Protein AF-A0A9D6BIK3-F1 (afdb_monomer)

Radius of gyration: 16.42 Å; Cα contacts (8 Å, |Δi|>4): 145; chains: 1; bounding box: 39×33×52 Å

pLDDT: mean 86.44, std 15.34, range [25.53, 98.38]

Sequence (141 aa):
MTQYMQSPLSDEDEFHNSFRYYLSSLEMLAASAEEQCDLMGNYNVAWELKDDASAGKYLVGRGYLTSEQEAWVQTLSEALNSVNAQILPAGPSKEANLAAMNHPNWEPLRYLAKEVIRQLAPFASINAKYLGAPSKDVGQP

Solvent-accessible surface area (backbone atoms only — not comparable to full-atom values): 7973 Å² total; per-residue (Å²): 132,88,78,82,75,76,73,77,70,50,73,65,54,48,47,50,50,50,51,52,52,30,52,52,34,29,55,45,52,40,46,54,41,65,57,30,32,66,76,54,70,26,52,54,37,57,60,54,51,42,52,48,37,34,51,39,50,77,61,49,91,70,78,84,65,53,75,68,46,36,50,43,38,43,52,49,21,51,55,49,70,65,56,68,66,88,78,46,58,77,48,85,39,58,67,31,25,38,54,25,40,63,38,73,82,43,55,67,50,21,52,49,28,48,52,40,50,63,63,40,44,72,56,48,51,54,43,17,63,73,70,73,44,80,67,77,78,90,77,79,136

Nearest PDB structures (foldseek):
  5tud-assembly1_A  TM=4.666E-01  e=7.995E+00  Homo sapiens
  1rke-assembly1_B  TM=2.545E-01  e=1.666E+00  Homo sapiens

Mean predicted aligned error: 6.54 Å

Structure (mmCIF, N/CA/C/O backbone):
data_AF-A0A9D6BIK3-F1
#
_entry.id   AF-A0A9D6BIK3-F1
#
loop_
_atom_site.group_PDB
_atom_site.id
_atom_site.type_symbol
_atom_site.label_atom_id
_atom_site.label_alt_id
_atom_site.label_comp_id
_atom_site.label_asym_id
_atom_site.label_entity_id
_atom_site.label_seq_id
_atom_site.pdbx_PDB_ins_code
_atom_site.Cartn_x
_atom_site.Cartn_y
_atom_site.Cartn_z
_atom_site.occupancy
_atom_site.B_iso_or_equiv
_atom_site.auth_seq_id
_atom_site.auth_comp_id
_atom_site.auth_asym_id
_atom_site.auth_atom_id
_atom_site.pdbx_PDB_model_num
ATOM 1 N N . MET A 1 1 ? 22.154 -7.179 34.767 1.00 44.84 1 MET A N 1
ATOM 2 C CA . MET A 1 1 ? 21.910 -7.133 33.311 1.00 44.84 1 MET A CA 1
ATOM 3 C C . MET A 1 1 ? 20.418 -6.958 33.125 1.00 44.84 1 MET A C 1
ATOM 5 O O . MET A 1 1 ? 19.673 -7.865 33.466 1.00 44.84 1 MET A O 1
ATOM 9 N N . THR A 1 2 ? 19.979 -5.767 32.728 1.00 43.88 2 THR A N 1
ATOM 10 C CA . THR A 1 2 ? 18.555 -5.458 32.558 1.00 43.88 2 THR A CA 1
ATOM 11 C C . THR A 1 2 ? 18.081 -6.096 31.260 1.00 43.88 2 THR A C 1
ATOM 13 O O . THR A 1 2 ? 18.483 -5.682 30.176 1.00 43.88 2 THR A O 1
ATOM 16 N N . GLN A 1 3 ? 17.283 -7.150 31.380 1.00 44.09 3 GLN A N 1
ATOM 17 C CA . GLN A 1 3 ? 16.613 -7.788 30.259 1.00 44.09 3 GLN A CA 1
ATOM 18 C C . GLN A 1 3 ? 15.462 -6.869 29.838 1.00 44.09 3 GLN A C 1
ATOM 20 O O . GLN A 1 3 ? 14.476 -6.739 30.559 1.00 44.09 3 GLN A O 1
ATOM 25 N N . TYR A 1 4 ? 15.608 -6.177 28.707 1.00 46.50 4 TYR A N 1
ATOM 26 C CA . TYR A 1 4 ? 14.495 -5.472 28.075 1.00 46.50 4 TYR A CA 1
ATOM 27 C C . TYR A 1 4 ? 13.501 -6.524 27.568 1.00 46.50 4 TYR A C 1
ATOM 29 O O . TYR A 1 4 ? 13.662 -7.067 26.478 1.00 46.50 4 TYR A O 1
ATOM 37 N N . MET A 1 5 ? 12.491 -6.854 28.377 1.00 48.69 5 MET A N 1
ATOM 38 C CA . MET A 1 5 ? 11.271 -7.485 27.875 1.00 48.69 5 MET A CA 1
ATOM 39 C C . MET A 1 5 ? 10.582 -6.447 26.991 1.00 48.69 5 MET A C 1
ATOM 41 O O . MET A 1 5 ? 9.958 -5.516 27.497 1.00 48.69 5 MET A O 1
ATOM 45 N N . GLN A 1 6 ? 10.720 -6.576 25.673 1.00 50.38 6 GLN A N 1
ATOM 46 C CA . GLN A 1 6 ? 9.731 -5.987 24.781 1.00 50.38 6 GLN A CA 1
ATOM 47 C C . GLN A 1 6 ? 8.409 -6.687 25.102 1.00 50.38 6 GLN A C 1
ATOM 49 O O . GLN A 1 6 ? 8.261 -7.878 24.829 1.00 50.38 6 GLN A O 1
ATOM 54 N N . SER A 1 7 ? 7.485 -5.986 25.765 1.00 55.72 7 SER A N 1
ATOM 55 C CA . SER A 1 7 ? 6.101 -6.454 25.820 1.00 55.72 7 SER A CA 1
ATOM 56 C C . SER A 1 7 ? 5.624 -6.646 24.382 1.00 55.72 7 SER A C 1
ATOM 58 O O . SER A 1 7 ? 5.904 -5.771 23.556 1.00 55.72 7 SER A O 1
ATOM 60 N N . PRO A 1 8 ? 4.929 -7.751 24.063 1.00 64.44 8 PRO A N 1
ATOM 61 C CA . PRO A 1 8 ? 4.256 -7.851 22.779 1.00 64.44 8 PRO A CA 1
ATOM 62 C C . PRO A 1 8 ? 3.347 -6.630 22.625 1.00 64.44 8 PRO A C 1
ATOM 64 O O . PRO A 1 8 ? 2.681 -6.226 23.584 1.00 64.44 8 PRO A O 1
ATOM 67 N N . LEU A 1 9 ? 3.389 -6.014 21.443 1.00 71.56 9 LEU A N 1
ATOM 68 C CA . LEU A 1 9 ? 2.460 -4.950 21.074 1.00 71.56 9 LEU A CA 1
ATOM 69 C C . LEU A 1 9 ? 1.035 -5.444 21.347 1.00 71.56 9 LEU A C 1
ATOM 71 O O . LEU A 1 9 ? 0.741 -6.626 21.145 1.00 71.56 9 LEU A O 1
ATOM 75 N N . SER A 1 10 ? 0.166 -4.566 21.847 1.00 88.12 10 SER A N 1
ATOM 76 C CA . SER A 1 10 ? -1.248 -4.925 21.946 1.00 88.12 10 SER A CA 1
ATOM 77 C C . SER A 1 10 ? -1.807 -5.210 20.545 1.00 88.12 10 SER A C 1
ATOM 79 O O . SER A 1 10 ? -1.260 -4.732 19.551 1.00 88.12 10 SER A O 1
ATOM 81 N N . ASP A 1 11 ? -2.899 -5.974 20.453 1.00 91.69 11 ASP A N 1
ATOM 82 C CA . ASP A 1 11 ? -3.574 -6.235 19.169 1.00 91.69 11 ASP A CA 1
ATOM 83 C C . ASP A 1 11 ? -3.914 -4.921 18.437 1.00 91.69 11 ASP A C 1
ATOM 85 O O . ASP A 1 11 ? -3.707 -4.797 17.228 1.00 91.69 11 ASP A O 1
ATOM 89 N N . GLU A 1 12 ? -4.321 -3.903 19.200 1.00 94.19 12 GLU A N 1
ATOM 90 C CA . GLU A 1 12 ? -4.581 -2.551 18.709 1.00 94.19 12 GLU A CA 1
ATOM 91 C C . GLU A 1 12 ? -3.308 -1.868 18.191 1.00 94.19 12 GLU A C 1
ATOM 93 O O . GLU A 1 12 ? -3.299 -1.358 17.069 1.00 94.19 12 GLU A O 1
ATOM 98 N N . ASP A 1 13 ? -2.199 -1.920 18.935 1.00 93.81 13 ASP A N 1
ATOM 99 C CA . ASP A 1 13 ? -0.922 -1.362 18.474 1.00 93.81 13 ASP A CA 1
ATOM 100 C C . ASP A 1 13 ? -0.434 -2.052 17.196 1.00 93.81 13 ASP A C 1
ATOM 102 O O . ASP A 1 13 ? 0.022 -1.387 16.262 1.00 93.81 13 ASP A O 1
ATOM 106 N N . GLU A 1 14 ? -0.538 -3.378 17.124 1.00 94.62 14 GLU A N 1
ATOM 107 C CA . GLU A 1 14 ? -0.187 -4.143 15.930 1.00 94.62 14 GLU A CA 1
ATOM 108 C C . GLU A 1 14 ? -1.059 -3.732 14.739 1.00 94.62 14 GLU A C 1
ATOM 110 O O . GLU A 1 14 ? -0.536 -3.517 13.641 1.00 94.62 14 GLU A O 1
ATOM 115 N N . PHE A 1 15 ? -2.371 -3.577 14.946 1.00 96.50 15 PHE A N 1
ATOM 116 C CA . PHE A 1 15 ? -3.286 -3.115 13.907 1.00 96.50 15 PHE A CA 1
ATOM 117 C C . PHE A 1 15 ? -2.896 -1.726 13.404 1.00 96.50 15 PHE A C 1
ATOM 119 O O . PHE A 1 15 ? -2.732 -1.522 12.201 1.00 96.50 15 PHE A O 1
ATOM 126 N N . HIS A 1 16 ? -2.705 -0.772 14.316 1.00 96.12 16 HIS A N 1
ATOM 127 C CA . HIS A 1 16 ? -2.402 0.607 13.959 1.00 96.12 16 HIS A CA 1
ATOM 128 C C . HIS A 1 16 ? -1.064 0.736 13.225 1.00 96.12 16 HIS A C 1
ATOM 130 O O . HIS A 1 16 ? -0.982 1.457 12.225 1.00 96.12 16 HIS A O 1
ATOM 136 N N . ASN A 1 17 ? -0.033 0.008 13.655 1.00 95.19 17 ASN A N 1
ATOM 137 C CA . ASN A 1 17 ? 1.244 -0.023 12.944 1.00 95.19 17 ASN A CA 1
ATOM 138 C C . ASN A 1 17 ? 1.097 -0.677 11.563 1.00 95.19 17 ASN A C 1
ATOM 140 O O . ASN A 1 17 ? 1.524 -0.098 10.565 1.00 95.19 17 ASN A O 1
ATOM 144 N N . SER A 1 18 ? 0.427 -1.830 11.477 1.00 96.12 18 SER A N 1
ATOM 145 C CA . SER A 1 18 ? 0.212 -2.541 10.207 1.00 96.12 18 SER A CA 1
ATOM 146 C C . SER A 1 18 ? -0.578 -1.699 9.206 1.00 96.12 18 SER A C 1
ATOM 148 O O . SER A 1 18 ? -0.202 -1.606 8.040 1.00 96.12 18 SER A O 1
ATOM 150 N N . PHE A 1 19 ? -1.630 -1.017 9.667 1.00 97.12 19 PHE A N 1
ATOM 151 C CA . PHE A 1 19 ? -2.399 -0.082 8.852 1.00 97.12 19 PHE A CA 1
ATOM 152 C C . PHE A 1 19 ? -1.515 1.055 8.329 1.00 97.12 19 PHE A C 1
ATOM 154 O O . PHE A 1 19 ? -1.620 1.437 7.164 1.00 97.12 19 PHE A O 1
ATOM 161 N N . ARG A 1 20 ? -0.617 1.592 9.165 1.00 95.44 20 ARG A N 1
ATOM 162 C CA . ARG A 1 20 ? 0.275 2.687 8.771 1.00 95.44 20 ARG A CA 1
ATOM 163 C C . ARG A 1 20 ? 1.279 2.265 7.699 1.00 95.44 20 ARG A C 1
ATOM 165 O O . ARG A 1 20 ? 1.509 3.033 6.758 1.00 95.44 20 ARG A O 1
ATOM 172 N N . TYR A 1 21 ? 1.853 1.070 7.834 1.00 94.62 21 TYR A N 1
ATOM 173 C CA . TYR A 1 21 ? 2.724 0.484 6.816 1.00 94.62 21 TYR A CA 1
ATOM 174 C C . TYR A 1 21 ? 1.956 0.254 5.520 1.00 94.62 21 TYR A C 1
ATOM 176 O O . TYR A 1 21 ? 2.368 0.763 4.483 1.00 94.62 21 TYR A O 1
ATOM 184 N N . TYR A 1 22 ? 0.786 -0.379 5.603 1.00 96.69 22 TYR A N 1
ATOM 185 C CA . TYR A 1 22 ? -0.069 -0.619 4.447 1.00 96.69 22 TYR A CA 1
ATOM 186 C C . TYR A 1 22 ? -0.435 0.675 3.708 1.00 96.69 22 TYR A C 1
ATOM 188 O O . TYR A 1 22 ? -0.259 0.755 2.496 1.00 96.69 22 TYR A O 1
ATOM 196 N N . LEU A 1 23 ? -0.861 1.724 4.423 1.00 96.50 23 LEU A N 1
ATOM 197 C CA . LEU A 1 23 ? -1.159 3.023 3.813 1.00 96.50 23 LEU A CA 1
ATOM 198 C C . LEU A 1 23 ? 0.061 3.607 3.084 1.00 96.50 23 LEU A C 1
ATOM 200 O O . LEU A 1 23 ? -0.084 4.169 2.003 1.00 96.50 23 LEU A O 1
ATOM 204 N N . SER A 1 24 ? 1.261 3.436 3.640 1.00 93.50 24 SER A N 1
ATOM 205 C CA . SER A 1 24 ? 2.500 3.888 2.993 1.00 93.50 24 SER A CA 1
ATOM 206 C C . SER A 1 24 ? 2.786 3.092 1.714 1.00 93.50 24 SER A C 1
ATOM 208 O O . SER A 1 24 ? 3.146 3.674 0.693 1.00 93.50 24 SER A O 1
ATOM 210 N N . SER A 1 25 ? 2.550 1.778 1.725 1.00 94.25 25 SER A N 1
ATOM 211 C CA . SER A 1 25 ? 2.648 0.928 0.533 1.00 94.25 25 SER A CA 1
ATOM 212 C C . SER A 1 25 ? 1.634 1.320 -0.543 1.00 94.25 25 SER A C 1
ATOM 214 O O . SER A 1 25 ? 1.970 1.325 -1.725 1.00 94.25 25 SER A O 1
ATOM 216 N N . LEU A 1 26 ? 0.417 1.724 -0.164 1.00 95.88 26 LEU A N 1
ATOM 217 C CA . LEU A 1 26 ? -0.573 2.234 -1.117 1.00 95.88 26 LEU A CA 1
ATOM 218 C C . LEU A 1 26 ? -0.152 3.556 -1.752 1.00 95.88 26 LEU A C 1
ATOM 220 O O . LEU A 1 26 ? -0.325 3.728 -2.955 1.00 95.88 26 LEU A O 1
ATOM 224 N N . GLU A 1 27 ? 0.397 4.484 -0.966 1.00 94.50 27 GLU A N 1
ATOM 225 C CA . GLU A 1 27 ? 0.905 5.764 -1.474 1.00 94.50 27 GLU A CA 1
ATOM 226 C C . GLU A 1 27 ? 2.018 5.537 -2.505 1.00 94.50 27 GLU A C 1
ATOM 228 O O . GLU A 1 27 ? 1.998 6.141 -3.578 1.00 94.50 27 GLU A O 1
ATOM 233 N N . MET A 1 28 ? 2.933 4.603 -2.226 1.00 92.75 28 MET A N 1
ATOM 234 C CA . MET A 1 28 ? 3.958 4.185 -3.185 1.00 92.75 28 MET A CA 1
ATOM 235 C C . MET A 1 28 ? 3.324 3.546 -4.425 1.00 92.75 28 MET A C 1
ATOM 237 O O . MET A 1 28 ? 3.633 3.939 -5.548 1.00 92.75 28 MET A O 1
ATOM 241 N N . LEU A 1 29 ? 2.371 2.623 -4.262 1.00 94.31 29 LEU A N 1
ATOM 242 C CA . LEU A 1 29 ? 1.670 1.993 -5.386 1.00 94.31 29 LEU A CA 1
ATOM 243 C C . LEU A 1 29 ? 0.892 2.999 -6.244 1.00 94.31 29 LEU A C 1
ATOM 245 O O . LEU A 1 29 ? 0.799 2.805 -7.449 1.00 94.31 29 LEU A O 1
ATOM 249 N N . ALA A 1 30 ? 0.376 4.077 -5.662 1.00 94.88 30 ALA A N 1
ATOM 250 C CA . ALA A 1 30 ? -0.370 5.118 -6.363 1.00 94.88 30 ALA A CA 1
ATOM 251 C C . ALA A 1 30 ? 0.511 6.126 -7.129 1.00 94.88 30 ALA A C 1
ATOM 253 O O . ALA A 1 30 ? -0.004 6.813 -8.022 1.00 94.88 30 ALA A O 1
ATOM 254 N N . ALA A 1 31 ? 1.797 6.231 -6.783 1.00 91.69 31 ALA A N 1
ATOM 255 C CA . ALA A 1 31 ? 2.747 7.159 -7.397 1.00 91.69 31 ALA A CA 1
ATOM 256 C C . ALA A 1 31 ? 3.080 6.781 -8.856 1.00 91.69 31 ALA A C 1
ATOM 258 O O . ALA A 1 31 ? 2.625 5.756 -9.372 1.00 91.69 31 ALA A O 1
ATOM 259 N N . SER A 1 32 ? 3.853 7.615 -9.555 1.00 89.19 32 SER A N 1
ATOM 260 C CA . SER A 1 32 ? 4.407 7.282 -10.875 1.00 89.19 32 SER A CA 1
ATOM 261 C C . SER A 1 32 ? 5.481 6.187 -10.783 1.00 89.19 32 SER A C 1
ATOM 263 O O . SER A 1 32 ? 5.973 5.857 -9.706 1.00 89.19 32 SER A O 1
ATOM 265 N N . ALA A 1 33 ? 5.847 5.585 -11.918 1.00 87.69 33 ALA A N 1
ATOM 266 C CA . ALA A 1 33 ? 6.886 4.554 -11.953 1.00 87.69 33 ALA A CA 1
ATOM 267 C C . ALA A 1 33 ? 8.262 5.083 -11.507 1.00 87.69 33 ALA A C 1
ATOM 269 O O . ALA A 1 33 ? 9.001 4.371 -10.830 1.00 87.69 33 ALA A O 1
ATOM 270 N N . GLU A 1 34 ? 8.590 6.330 -11.857 1.00 87.25 34 GLU A N 1
ATOM 271 C CA . GLU A 1 34 ? 9.832 6.991 -11.441 1.00 87.25 34 GLU A CA 1
ATOM 272 C C . GLU A 1 34 ? 9.842 7.234 -9.929 1.00 87.25 34 GLU A C 1
ATOM 274 O O . GLU A 1 34 ? 10.770 6.798 -9.249 1.00 87.25 34 GLU A O 1
ATOM 279 N N . GLU A 1 35 ? 8.768 7.822 -9.391 1.00 86.75 35 GLU A N 1
ATOM 280 C CA . GLU A 1 35 ? 8.623 8.060 -7.949 1.00 86.75 35 GLU A CA 1
ATOM 281 C C . GLU A 1 35 ? 8.670 6.755 -7.151 1.00 86.75 35 GLU A C 1
ATOM 283 O O . GLU A 1 35 ? 9.316 6.697 -6.112 1.00 86.75 35 GLU A O 1
ATOM 288 N N . GLN A 1 36 ? 8.047 5.682 -7.642 1.00 83.69 36 GLN A N 1
ATOM 289 C CA . GLN A 1 36 ? 8.135 4.361 -7.015 1.00 83.69 36 GLN A CA 1
ATOM 290 C C . GLN A 1 36 ? 9.565 3.853 -6.923 1.00 83.69 36 GLN A C 1
ATOM 292 O O . GLN A 1 36 ? 9.979 3.362 -5.874 1.00 83.69 36 GLN A O 1
ATOM 297 N N . CYS A 1 37 ? 10.317 3.961 -8.018 1.00 85.06 37 CYS A N 1
ATOM 298 C CA . CYS A 1 37 ? 11.698 3.504 -8.053 1.00 85.06 37 CYS A CA 1
ATOM 299 C C . CYS A 1 37 ? 12.589 4.318 -7.111 1.00 85.06 37 CYS A C 1
ATOM 301 O O . CYS A 1 37 ? 13.444 3.744 -6.433 1.00 85.06 37 CYS A O 1
ATOM 303 N N . ASP A 1 38 ? 12.359 5.628 -7.025 1.00 84.25 38 ASP A N 1
ATOM 304 C CA . ASP A 1 38 ? 13.099 6.508 -6.126 1.00 84.25 38 ASP A CA 1
ATOM 305 C C . ASP A 1 38 ? 12.717 6.280 -4.646 1.00 84.25 38 ASP A C 1
ATOM 307 O O . ASP A 1 38 ? 13.605 6.247 -3.794 1.00 84.25 38 ASP A O 1
ATOM 311 N N . LEU A 1 39 ? 11.436 6.035 -4.334 1.00 79.06 39 LEU A N 1
ATOM 312 C CA . LEU A 1 39 ? 10.952 5.744 -2.973 1.00 79.06 39 LEU A CA 1
ATOM 313 C C . LEU A 1 39 ? 11.434 4.385 -2.440 1.00 79.06 39 LEU A C 1
ATOM 315 O O . LEU A 1 39 ? 11.740 4.271 -1.255 1.00 79.06 39 LEU A O 1
ATOM 319 N N . MET A 1 40 ? 11.534 3.375 -3.308 1.00 77.94 40 MET A N 1
ATOM 320 C CA . MET A 1 40 ? 11.927 2.000 -2.951 1.00 77.94 40 MET A CA 1
ATOM 321 C C . MET A 1 40 ? 13.431 1.728 -3.142 1.00 77.94 40 MET A C 1
ATOM 323 O O . MET A 1 40 ? 13.907 0.615 -2.934 1.00 77.94 40 MET A O 1
ATOM 327 N N . GLY A 1 41 ? 14.216 2.726 -3.562 1.00 79.38 41 GLY A N 1
ATOM 328 C CA . GLY A 1 41 ? 15.672 2.596 -3.685 1.00 79.38 41 GLY A CA 1
ATOM 329 C C . GLY A 1 41 ? 16.157 1.750 -4.870 1.00 79.38 41 GLY A C 1
ATOM 330 O O . GLY A 1 41 ? 17.318 1.348 -4.882 1.00 79.38 41 GLY A O 1
ATOM 331 N N . ASN A 1 42 ? 15.318 1.536 -5.891 1.00 75.12 42 ASN A N 1
ATOM 332 C CA . ASN A 1 42 ? 15.626 0.801 -7.129 1.00 75.12 42 ASN A CA 1
ATOM 333 C C . ASN A 1 42 ? 15.974 -0.694 -6.966 1.00 75.12 42 ASN A C 1
ATOM 335 O O . ASN A 1 42 ? 16.586 -1.263 -7.868 1.00 75.12 42 ASN A O 1
ATOM 339 N N . TYR A 1 43 ? 15.588 -1.349 -5.870 1.00 72.31 43 TYR A N 1
ATOM 340 C CA . TYR A 1 43 ? 15.748 -2.799 -5.712 1.00 72.31 43 TYR A CA 1
ATOM 341 C C . TYR A 1 43 ? 14.382 -3.485 -5.784 1.00 72.31 43 TYR A C 1
ATOM 343 O O . TYR A 1 43 ? 13.498 -3.147 -5.016 1.00 72.31 43 TYR A O 1
ATOM 351 N N . ASN A 1 44 ? 14.204 -4.419 -6.728 1.00 69.81 44 ASN A N 1
ATOM 352 C CA . ASN A 1 44 ? 13.026 -5.294 -6.880 1.00 69.81 44 ASN A CA 1
ATOM 353 C C . ASN A 1 44 ? 11.653 -4.627 -6.669 1.00 69.81 44 ASN A C 1
ATOM 355 O O . ASN A 1 44 ? 10.710 -5.261 -6.194 1.00 69.81 44 ASN A O 1
ATOM 359 N N . VAL A 1 45 ? 11.526 -3.372 -7.096 1.00 77.31 45 VAL A N 1
ATOM 360 C CA . VAL A 1 45 ? 10.442 -2.454 -6.712 1.00 77.31 45 VAL A CA 1
ATOM 361 C C . VAL A 1 45 ? 9.069 -3.047 -7.020 1.00 77.31 45 VAL A C 1
ATOM 363 O O . VAL A 1 45 ? 8.169 -3.025 -6.189 1.00 77.31 45 VAL A O 1
ATOM 366 N N . ALA A 1 46 ? 8.932 -3.650 -8.200 1.00 82.75 46 ALA A N 1
ATOM 367 C CA . ALA A 1 46 ? 7.714 -4.310 -8.654 1.00 82.75 46 ALA A CA 1
ATOM 368 C C . ALA A 1 46 ? 7.263 -5.461 -7.744 1.00 82.75 46 ALA A C 1
ATOM 370 O O . ALA A 1 46 ? 6.072 -5.631 -7.496 1.00 82.75 46 ALA A O 1
ATOM 371 N N . TRP A 1 47 ? 8.206 -6.267 -7.267 1.00 85.00 47 TRP A N 1
ATOM 372 C CA . TRP A 1 47 ? 7.909 -7.451 -6.468 1.00 85.00 47 TRP A CA 1
ATOM 373 C C . TRP A 1 47 ? 7.616 -7.076 -5.022 1.00 85.00 47 TRP A C 1
ATOM 375 O O . TRP A 1 47 ? 6.591 -7.486 -4.482 1.00 85.00 47 TRP A O 1
ATOM 385 N N . GLU A 1 48 ? 8.470 -6.239 -4.436 1.00 85.75 48 GLU A N 1
ATOM 386 C CA . GLU A 1 48 ? 8.326 -5.776 -3.055 1.00 85.75 48 GLU A CA 1
ATOM 387 C C . GLU A 1 48 ? 7.022 -4.995 -2.879 1.00 85.75 48 GLU A C 1
ATOM 389 O O . GLU A 1 48 ? 6.218 -5.314 -2.007 1.00 85.75 48 GLU A O 1
ATOM 394 N N . LEU A 1 49 ? 6.732 -4.060 -3.790 1.00 86.25 49 LEU A N 1
ATOM 395 C CA . LEU A 1 49 ? 5.523 -3.246 -3.702 1.00 86.25 49 LEU A CA 1
ATOM 396 C C . LEU A 1 49 ? 4.242 -4.065 -3.890 1.00 86.25 49 LEU A C 1
ATOM 398 O O . LEU A 1 49 ? 3.223 -3.764 -3.265 1.00 86.25 49 LEU A O 1
ATOM 402 N N . LYS A 1 50 ? 4.280 -5.115 -4.723 1.00 90.25 50 LYS A N 1
ATOM 403 C CA . LYS A 1 50 ? 3.158 -6.052 -4.852 1.00 90.25 50 LYS A CA 1
ATOM 404 C C . LYS A 1 50 ? 2.876 -6.740 -3.524 1.00 90.25 50 LYS A C 1
ATOM 406 O O . LYS A 1 50 ? 1.719 -6.808 -3.110 1.00 90.25 50 LYS A O 1
ATOM 411 N N . ASP A 1 51 ? 3.911 -7.283 -2.898 1.00 89.50 51 ASP A N 1
ATOM 412 C CA . 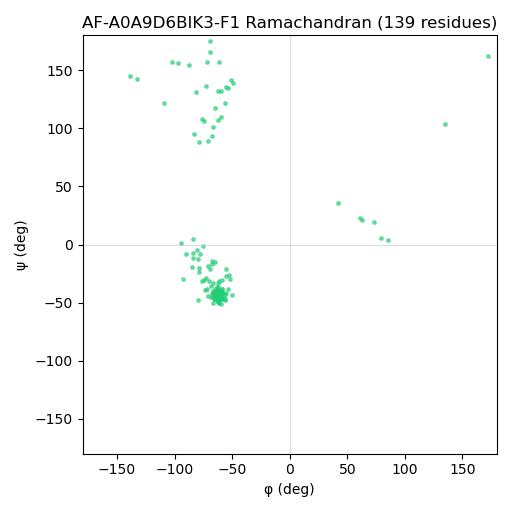ASP A 1 51 ? 3.758 -8.090 -1.695 1.00 89.50 51 ASP A CA 1
ATOM 413 C C . ASP A 1 51 ? 3.352 -7.214 -0.503 1.00 89.50 51 ASP A C 1
ATOM 415 O O . ASP A 1 51 ? 2.363 -7.536 0.163 1.00 89.50 51 ASP A O 1
ATOM 419 N N . ASP A 1 52 ? 3.986 -6.051 -0.335 1.00 91.19 52 ASP A N 1
ATOM 420 C CA . ASP A 1 52 ? 3.657 -5.062 0.696 1.00 91.19 52 ASP A CA 1
ATOM 421 C C . ASP A 1 52 ? 2.215 -4.556 0.578 1.00 91.19 52 ASP A C 1
ATOM 423 O O . ASP A 1 52 ? 1.467 -4.535 1.558 1.00 91.19 52 ASP A O 1
ATOM 427 N N . ALA A 1 53 ? 1.777 -4.189 -0.630 1.00 93.12 53 ALA A N 1
ATOM 428 C CA . ALA A 1 53 ? 0.401 -3.749 -0.835 1.00 93.12 53 ALA A CA 1
ATOM 429 C C . ALA A 1 53 ? -0.599 -4.917 -0.705 1.00 93.12 53 ALA A C 1
ATOM 431 O O . ALA A 1 53 ? -1.709 -4.730 -0.215 1.00 93.12 53 ALA A O 1
ATOM 432 N N . SER A 1 54 ? -0.224 -6.151 -1.058 1.00 94.44 54 SER A N 1
ATOM 433 C CA . SER A 1 54 ? -1.103 -7.319 -0.872 1.00 94.44 54 SER A CA 1
ATOM 434 C C . SER A 1 54 ? -1.271 -7.729 0.599 1.00 94.44 54 SER A C 1
ATOM 436 O O . SER A 1 54 ? -2.229 -8.431 0.941 1.00 94.44 54 SER A O 1
ATOM 438 N N . ALA A 1 55 ? -0.365 -7.293 1.482 1.00 93.06 55 ALA A N 1
ATOM 439 C CA . ALA A 1 55 ? -0.429 -7.561 2.917 1.00 93.06 55 ALA A CA 1
ATOM 440 C C . ALA A 1 55 ? -1.610 -6.855 3.606 1.00 93.06 55 ALA A C 1
ATOM 442 O O . ALA A 1 55 ? -1.996 -7.251 4.706 1.00 93.06 55 ALA A O 1
ATOM 443 N N . GLY A 1 56 ? -2.255 -5.888 2.939 1.00 94.00 56 GLY A N 1
ATOM 444 C CA . GLY A 1 56 ? -3.488 -5.252 3.412 1.00 94.00 56 GLY A CA 1
ATOM 445 C C . GLY A 1 56 ? -4.592 -6.246 3.782 1.00 94.00 56 GLY A C 1
ATOM 446 O O . GLY A 1 56 ? -5.347 -5.992 4.718 1.00 94.00 56 GLY A O 1
ATOM 447 N N . LYS A 1 57 ? -4.637 -7.425 3.143 1.00 95.81 57 LYS A N 1
ATOM 448 C CA . LYS A 1 57 ? -5.574 -8.514 3.482 1.00 95.81 57 LYS A CA 1
ATOM 449 C C . LYS A 1 57 ? -5.565 -8.915 4.965 1.00 95.81 57 LYS A C 1
ATOM 451 O O . LYS A 1 57 ? -6.573 -9.398 5.461 1.00 95.81 57 LYS A O 1
ATOM 456 N N . TYR A 1 58 ? -4.457 -8.708 5.682 1.00 95.62 58 TYR A N 1
ATOM 457 C CA . TYR A 1 58 ? -4.359 -9.022 7.112 1.00 95.62 58 TYR A CA 1
ATOM 458 C C . TYR A 1 58 ? -5.035 -7.981 8.020 1.00 95.62 58 TYR A C 1
ATOM 460 O O . TYR A 1 58 ? -5.153 -8.202 9.222 1.00 95.62 58 TYR A O 1
ATOM 468 N N . LEU A 1 59 ? -5.489 -6.852 7.469 1.00 96.75 59 LEU A N 1
ATOM 469 C CA . LEU A 1 59 ? -6.274 -5.846 8.189 1.00 96.75 59 LEU A CA 1
ATOM 470 C C . LEU A 1 59 ? -7.775 -6.176 8.197 1.00 96.75 59 LEU A C 1
ATOM 472 O O . LEU A 1 59 ? -8.509 -5.655 9.034 1.00 96.75 59 LEU A O 1
ATOM 476 N N . VAL A 1 60 ? -8.227 -7.030 7.275 1.00 97.44 60 VAL A N 1
ATOM 477 C CA . VAL A 1 60 ? -9.640 -7.388 7.097 1.00 97.44 60 VAL A CA 1
ATOM 478 C C . VAL A 1 60 ? -10.116 -8.296 8.232 1.00 97.44 60 VAL A C 1
ATOM 480 O O . VAL A 1 60 ? -9.427 -9.237 8.623 1.00 97.44 60 VAL A O 1
ATOM 483 N N . GLY A 1 61 ? -11.314 -8.030 8.756 1.00 96.81 61 GLY A N 1
ATOM 484 C CA . GLY A 1 61 ? -11.958 -8.840 9.787 1.00 96.81 61 GLY A CA 1
ATOM 485 C C . GLY A 1 61 ? -11.439 -8.582 11.201 1.00 96.81 61 GLY A C 1
ATOM 486 O O . GLY A 1 61 ? -11.853 -9.268 12.134 1.00 96.81 61 GLY A O 1
ATOM 487 N N . ARG A 1 62 ? -10.556 -7.591 11.384 1.00 95.94 62 ARG A N 1
ATOM 488 C CA . ARG A 1 62 ? -10.016 -7.221 12.704 1.00 95.94 62 ARG A CA 1
ATOM 489 C C . ARG A 1 62 ? -10.929 -6.276 13.491 1.00 95.94 62 ARG A C 1
ATOM 491 O O . ARG A 1 62 ? -10.672 -6.023 14.659 1.00 95.94 62 ARG A O 1
ATOM 498 N N . GLY A 1 63 ? -12.003 -5.771 12.875 1.00 96.19 63 GLY A N 1
ATOM 499 C CA . GLY A 1 63 ? -13.041 -4.979 13.552 1.00 96.19 63 GLY A CA 1
ATOM 500 C C . GLY A 1 63 ? -12.756 -3.478 13.676 1.00 96.19 63 GLY A C 1
ATOM 501 O O . GLY A 1 63 ? -13.555 -2.761 14.272 1.00 96.19 63 GLY A O 1
ATOM 502 N N . TYR A 1 64 ? -11.653 -2.994 13.103 1.00 96.69 64 TYR A N 1
ATOM 503 C CA . TYR A 1 64 ? -11.274 -1.575 13.120 1.00 96.69 64 TYR A CA 1
ATOM 504 C C . TYR A 1 64 ? -11.779 -0.790 11.901 1.00 96.69 64 TYR A C 1
ATOM 506 O O . TYR A 1 64 ? -12.029 0.411 11.998 1.00 96.69 64 TYR A O 1
ATOM 514 N N . LEU A 1 65 ? -11.917 -1.456 10.752 1.00 97.62 65 LEU A N 1
ATOM 515 C CA . LEU A 1 65 ? -12.391 -0.861 9.503 1.00 97.62 65 LEU A CA 1
ATOM 516 C C . LEU A 1 65 ? -13.889 -1.121 9.314 1.00 97.62 65 LEU A C 1
ATOM 518 O O . LEU A 1 65 ? -14.445 -2.083 9.844 1.00 97.62 65 LEU A O 1
ATOM 522 N N . THR A 1 66 ? -14.554 -0.273 8.530 1.00 98.06 66 THR A N 1
ATOM 523 C CA . THR A 1 66 ? -15.928 -0.561 8.094 1.00 98.06 66 THR A CA 1
ATOM 524 C C . THR A 1 66 ? -15.937 -1.686 7.058 1.00 98.06 66 THR A C 1
ATOM 526 O O . THR A 1 66 ? -14.962 -1.881 6.335 1.00 98.06 66 THR A O 1
ATOM 529 N N . SER A 1 67 ? -17.064 -2.387 6.902 1.00 97.69 67 SER A N 1
ATOM 530 C CA . SER A 1 67 ? -17.184 -3.445 5.885 1.00 97.69 67 SER A CA 1
ATOM 531 C C . SER A 1 67 ? -16.933 -2.941 4.457 1.00 97.69 67 SER A C 1
ATOM 533 O O . SER A 1 67 ? -16.431 -3.686 3.622 1.00 97.69 67 SER A O 1
ATOM 535 N N . GLU A 1 68 ? -17.247 -1.673 4.167 1.00 97.56 68 GLU A N 1
ATOM 536 C CA . GLU A 1 68 ? -16.930 -1.052 2.875 1.00 97.56 68 GLU A CA 1
ATOM 537 C C . GLU A 1 68 ? -15.417 -0.864 2.697 1.00 97.56 68 GLU A C 1
ATOM 539 O O . GLU A 1 68 ? -14.868 -1.213 1.654 1.00 97.56 68 GLU A O 1
ATOM 544 N N . GLN A 1 69 ? -14.721 -0.368 3.724 1.00 97.88 69 GLN A N 1
ATOM 545 C CA . GLN A 1 69 ? -13.264 -0.218 3.702 1.00 97.88 69 GLN A CA 1
ATOM 546 C C . GLN A 1 69 ? -12.560 -1.569 3.549 1.00 97.88 69 GLN A C 1
ATOM 548 O O . GLN A 1 69 ? -11.641 -1.698 2.741 1.00 97.88 69 GLN A O 1
ATOM 553 N N . GLU A 1 70 ? -13.017 -2.588 4.276 1.00 98.38 70 GLU A N 1
ATOM 554 C CA . GLU A 1 70 ? -12.501 -3.951 4.153 1.00 98.38 70 GLU A CA 1
ATOM 555 C C . GLU A 1 70 ? -12.701 -4.515 2.741 1.00 98.38 70 GLU A C 1
ATOM 557 O O . GLU A 1 70 ? -11.775 -5.106 2.185 1.00 98.38 70 GLU A O 1
ATOM 562 N N . ALA A 1 71 ? -13.860 -4.276 2.116 1.00 97.88 71 ALA A N 1
ATOM 563 C CA . ALA A 1 71 ? -14.121 -4.711 0.744 1.00 97.88 71 ALA A CA 1
ATOM 564 C C . ALA A 1 71 ? -13.156 -4.069 -0.271 1.00 97.88 71 ALA A C 1
ATOM 566 O O . ALA A 1 71 ? -12.674 -4.745 -1.185 1.00 97.88 71 ALA A O 1
ATOM 567 N N . TRP A 1 72 ? -12.820 -2.787 -0.096 1.00 98.06 72 TRP A N 1
ATOM 568 C CA . TRP A 1 72 ? -11.823 -2.098 -0.922 1.00 98.06 72 TRP A CA 1
ATOM 569 C C . TRP A 1 72 ? -10.415 -2.685 -0.756 1.00 98.06 72 TRP A C 1
ATOM 571 O O . TRP A 1 72 ? -9.734 -2.942 -1.752 1.00 98.06 72 TRP A O 1
ATOM 581 N N . VAL A 1 73 ? -9.997 -2.951 0.485 1.00 97.88 73 VAL A N 1
ATOM 582 C CA . VAL A 1 73 ? -8.704 -3.591 0.791 1.00 97.88 73 VAL A CA 1
ATOM 583 C C . VAL A 1 73 ? -8.622 -4.996 0.188 1.00 97.88 73 VAL A C 1
ATOM 585 O O . VAL A 1 73 ? -7.610 -5.353 -0.423 1.00 97.88 73 VAL A O 1
ATOM 588 N N . GLN A 1 74 ? -9.696 -5.777 0.309 1.00 97.00 74 GLN A N 1
ATOM 589 C CA . GLN A 1 74 ? -9.789 -7.122 -0.252 1.00 97.00 74 GLN A CA 1
ATOM 590 C C . GLN A 1 74 ? -9.700 -7.094 -1.786 1.00 97.00 74 GLN A C 1
ATOM 592 O O . GLN A 1 74 ? -8.885 -7.812 -2.365 1.00 97.00 74 GLN A O 1
ATOM 597 N N . THR A 1 75 ? -10.458 -6.204 -2.437 1.00 96.50 75 THR A N 1
ATOM 598 C CA . THR A 1 75 ? -10.470 -6.053 -3.904 1.00 96.50 75 THR A CA 1
ATOM 599 C C . THR A 1 75 ? -9.080 -5.723 -4.450 1.00 96.50 75 THR A C 1
ATOM 601 O O . THR A 1 75 ? -8.628 -6.330 -5.422 1.00 96.50 75 THR A O 1
ATOM 604 N N . LEU A 1 76 ? -8.361 -4.790 -3.814 1.00 97.19 76 LEU A N 1
ATOM 605 C CA . LEU A 1 76 ? -6.992 -4.462 -4.214 1.00 97.19 76 LEU A CA 1
ATOM 606 C C . LEU A 1 76 ? -6.027 -5.628 -3.985 1.00 97.19 76 LEU A C 1
ATOM 608 O O . LEU A 1 76 ? -5.217 -5.930 -4.862 1.00 97.19 76 LEU A O 1
ATOM 612 N N . SER A 1 77 ? -6.131 -6.307 -2.842 1.00 95.88 77 SER A N 1
ATOM 613 C CA . SER A 1 77 ? -5.283 -7.462 -2.528 1.00 95.88 77 SER A CA 1
ATOM 614 C C . SER A 1 77 ? -5.464 -8.587 -3.552 1.00 95.88 77 SER A C 1
ATOM 616 O O . SER A 1 77 ? -4.490 -9.201 -3.987 1.00 95.88 77 SER A O 1
ATOM 618 N N . GLU A 1 78 ? -6.696 -8.848 -3.986 1.00 94.44 78 GLU A N 1
ATOM 619 C CA . GLU A 1 78 ? -7.004 -9.827 -5.034 1.00 94.44 78 GLU A CA 1
ATOM 620 C C . GLU A 1 78 ? -6.457 -9.399 -6.399 1.00 94.44 78 GLU A C 1
ATOM 622 O O . GLU A 1 78 ? -5.803 -10.199 -7.075 1.00 94.44 78 GLU A O 1
ATOM 627 N N . ALA A 1 79 ? -6.634 -8.128 -6.775 1.00 94.56 79 ALA A N 1
ATOM 628 C CA . ALA A 1 79 ? -6.095 -7.587 -8.019 1.00 94.56 79 ALA A CA 1
ATOM 629 C C . ALA A 1 79 ? -4.560 -7.701 -8.072 1.00 94.56 79 ALA A C 1
ATOM 631 O O . ALA A 1 79 ? -4.011 -8.175 -9.068 1.00 94.56 79 ALA A O 1
ATOM 632 N N . LEU A 1 80 ? -3.864 -7.362 -6.982 1.00 93.69 80 LEU A N 1
ATOM 633 C CA . LEU A 1 80 ? -2.407 -7.499 -6.869 1.00 93.69 80 LEU A CA 1
ATOM 634 C C . LEU A 1 80 ? -1.946 -8.956 -6.980 1.00 93.69 80 LEU A C 1
ATOM 636 O O . LEU A 1 80 ? -0.967 -9.246 -7.668 1.00 93.69 80 LEU A O 1
ATOM 640 N N . ASN A 1 81 ? -2.664 -9.888 -6.350 1.00 89.81 81 ASN A N 1
ATOM 641 C CA . ASN A 1 81 ? -2.349 -11.316 -6.425 1.00 89.81 81 ASN A CA 1
ATOM 642 C C . ASN A 1 81 ? -2.616 -11.921 -7.811 1.00 89.81 81 ASN A C 1
ATOM 644 O O . ASN A 1 81 ? -2.032 -12.950 -8.144 1.00 89.81 81 ASN A O 1
ATOM 648 N N . SER A 1 82 ? -3.455 -11.280 -8.629 1.00 88.88 82 SER A N 1
ATOM 649 C CA . SER A 1 82 ? -3.720 -11.702 -10.009 1.00 88.88 82 SER A CA 1
ATOM 650 C C . SER A 1 82 ? -2.641 -11.271 -11.011 1.00 88.88 82 SER A C 1
ATOM 652 O O . SER A 1 82 ? -2.615 -11.769 -12.139 1.00 88.88 82 SER A O 1
ATOM 654 N N . VAL A 1 83 ? -1.729 -10.369 -10.622 1.00 86.25 83 VAL A N 1
ATOM 655 C CA . VAL A 1 83 ? -0.623 -9.953 -11.492 1.00 86.25 83 VAL A CA 1
ATOM 656 C C . VAL A 1 83 ? 0.292 -11.142 -11.745 1.00 86.25 83 VAL A C 1
ATOM 658 O O . VAL A 1 83 ? 0.947 -11.657 -10.837 1.00 86.25 83 VAL A O 1
ATOM 661 N N . ASN A 1 84 ? 0.396 -11.541 -13.012 1.00 83.00 84 ASN A N 1
ATOM 662 C CA . ASN A 1 84 ? 1.394 -12.513 -13.426 1.00 83.00 84 ASN A CA 1
ATOM 663 C C . ASN A 1 84 ? 2.787 -11.875 -13.386 1.00 83.00 84 ASN A C 1
ATOM 665 O O . ASN A 1 84 ? 3.264 -11.333 -14.378 1.00 83.00 84 ASN A O 1
ATOM 669 N N . ALA A 1 85 ? 3.449 -11.953 -12.239 1.00 73.31 85 ALA A N 1
ATOM 670 C CA . ALA A 1 85 ? 4.741 -11.316 -12.037 1.00 73.31 85 ALA A CA 1
ATOM 671 C C . ALA A 1 85 ? 5.863 -11.895 -12.932 1.00 73.31 85 ALA A C 1
ATOM 673 O O . ALA A 1 85 ? 6.872 -11.234 -13.147 1.00 73.31 85 ALA A O 1
ATOM 674 N N . GLN A 1 86 ? 5.661 -13.071 -13.548 1.00 76.88 86 GLN A N 1
ATOM 675 C CA . GLN A 1 86 ? 6.612 -13.661 -14.505 1.00 76.88 86 GLN A CA 1
ATOM 676 C C . GLN A 1 86 ? 6.744 -12.868 -15.812 1.00 76.88 86 GLN A C 1
ATOM 678 O O . GLN A 1 86 ? 7.698 -13.080 -16.555 1.00 76.88 86 GLN A O 1
ATOM 683 N N . ILE A 1 87 ? 5.795 -11.978 -16.119 1.00 82.38 87 ILE A N 1
ATOM 684 C CA . ILE A 1 87 ? 5.875 -11.130 -17.319 1.00 82.38 87 ILE A CA 1
ATOM 685 C C . ILE A 1 87 ? 6.595 -9.807 -17.050 1.00 82.38 87 ILE A C 1
ATOM 687 O O . ILE A 1 87 ? 6.848 -9.044 -17.982 1.00 82.38 87 ILE A O 1
ATOM 691 N N . LEU A 1 88 ? 6.896 -9.513 -15.784 1.00 81.94 88 LEU A N 1
ATOM 692 C CA . LEU A 1 88 ? 7.553 -8.276 -15.405 1.00 81.94 88 LEU A CA 1
ATOM 693 C C . LEU A 1 88 ? 9.061 -8.408 -15.644 1.00 81.94 88 LEU A C 1
ATOM 695 O O . LEU A 1 88 ? 9.666 -9.390 -15.204 1.00 81.94 88 LEU A O 1
ATOM 699 N N . PRO A 1 89 ? 9.690 -7.423 -16.307 1.00 81.69 89 PRO A N 1
ATOM 700 C CA . PRO A 1 89 ? 11.139 -7.301 -16.317 1.00 81.69 89 PRO A CA 1
ATOM 701 C C . PRO A 1 89 ? 11.702 -7.383 -14.893 1.00 81.69 89 PRO A C 1
ATOM 703 O O . PRO A 1 89 ? 11.137 -6.818 -13.960 1.00 81.69 89 PRO A O 1
ATOM 706 N N . ALA A 1 90 ? 12.821 -8.081 -14.723 1.00 76.94 90 ALA A N 1
ATOM 707 C CA . ALA A 1 90 ? 13.505 -8.194 -13.441 1.00 76.94 90 ALA A CA 1
ATOM 708 C C . ALA A 1 90 ? 14.998 -7.929 -13.628 1.00 76.94 90 ALA A C 1
ATOM 710 O O . ALA A 1 90 ? 15.593 -8.320 -14.634 1.00 76.94 90 ALA A O 1
ATOM 711 N N . GLY A 1 91 ? 15.609 -7.264 -12.654 1.00 78.75 91 GLY A N 1
ATOM 712 C CA . GLY A 1 91 ? 17.037 -6.984 -12.667 1.00 78.75 91 GLY A CA 1
ATOM 713 C C . GLY A 1 91 ? 1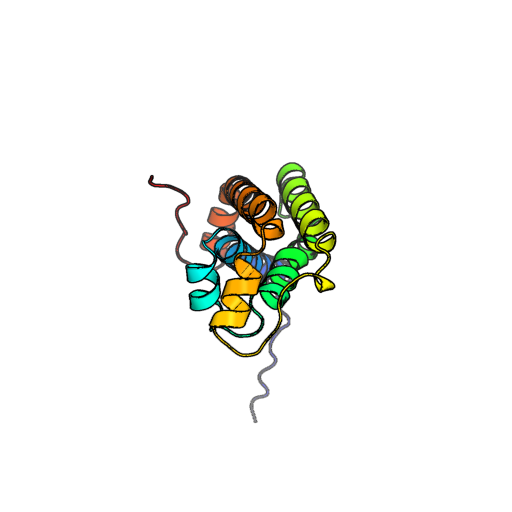7.452 -6.041 -11.539 1.00 78.75 91 GLY A C 1
ATOM 714 O O . GLY A 1 91 ? 16.610 -5.349 -10.971 1.00 78.75 91 GLY A O 1
ATOM 715 N N . PRO A 1 92 ? 18.753 -5.989 -11.212 1.00 79.81 92 PRO A N 1
ATOM 716 C CA . PRO A 1 92 ? 19.259 -5.203 -10.088 1.00 79.81 92 PRO A CA 1
ATOM 717 C C . PRO A 1 92 ? 19.505 -3.722 -10.430 1.00 79.81 92 PRO A C 1
ATOM 719 O O . PRO A 1 92 ? 20.083 -3.009 -9.617 1.00 79.81 92 PRO A O 1
ATOM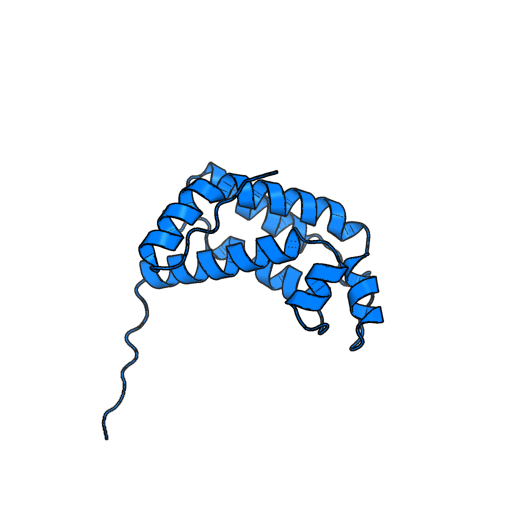 722 N N . SER A 1 93 ? 19.159 -3.261 -11.638 1.00 85.00 93 SER A N 1
ATOM 723 C CA . SER A 1 93 ? 19.453 -1.895 -12.090 1.00 85.00 93 SER A CA 1
ATOM 724 C C . SER A 1 93 ? 18.230 -0.983 -12.015 1.00 85.00 93 SER A C 1
ATOM 726 O O . SER A 1 93 ? 17.088 -1.446 -12.081 1.00 85.00 93 SER A O 1
ATOM 728 N N . LYS A 1 94 ? 18.465 0.331 -11.941 1.00 86.12 94 LYS A N 1
ATOM 729 C CA . LYS A 1 94 ? 17.402 1.344 -12.008 1.00 86.12 94 LYS A CA 1
ATOM 730 C C . LYS A 1 94 ? 16.558 1.188 -13.275 1.00 86.12 94 LYS A C 1
ATOM 732 O O . LYS A 1 94 ? 15.336 1.231 -13.205 1.00 86.12 94 LYS A O 1
ATOM 737 N N . GLU A 1 95 ? 17.188 0.930 -14.417 1.00 89.31 95 GLU A N 1
ATOM 738 C CA . GLU A 1 95 ? 16.510 0.756 -15.706 1.00 89.31 95 GLU A CA 1
ATOM 739 C C . GLU A 1 95 ? 15.602 -0.478 -15.708 1.00 89.31 95 GLU A C 1
ATOM 741 O O . GLU A 1 95 ? 14.482 -0.412 -16.210 1.00 89.31 95 GLU A O 1
ATOM 746 N N . ALA A 1 96 ? 16.057 -1.591 -15.121 1.00 87.56 96 ALA A N 1
ATOM 747 C CA . ALA A 1 96 ? 15.258 -2.809 -15.019 1.00 87.56 96 ALA A CA 1
ATOM 74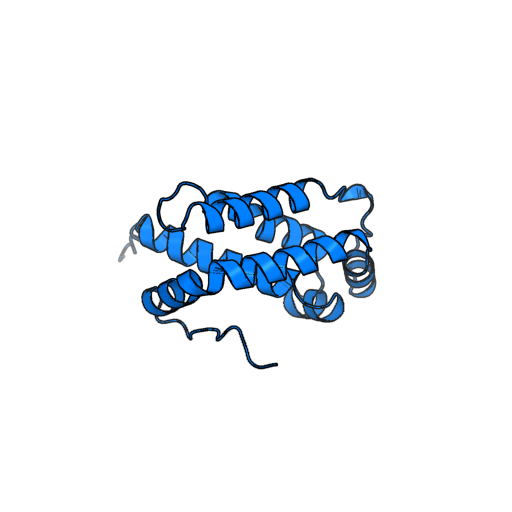8 C C . ALA A 1 96 ? 14.030 -2.609 -14.118 1.00 87.56 96 ALA A C 1
ATOM 750 O O . ALA A 1 96 ? 12.931 -3.024 -14.482 1.00 87.56 96 ALA A O 1
ATOM 751 N N . ASN A 1 97 ? 14.195 -1.925 -12.983 1.00 88.31 97 ASN A N 1
ATOM 752 C CA . ASN A 1 97 ? 13.090 -1.615 -12.072 1.00 88.31 97 ASN A CA 1
ATOM 753 C C . ASN A 1 97 ? 12.101 -0.631 -12.695 1.00 88.31 97 ASN A C 1
ATOM 755 O O . ASN A 1 97 ? 10.894 -0.852 -12.630 1.00 88.31 97 ASN A O 1
ATOM 759 N N . LEU A 1 98 ? 12.595 0.397 -13.385 1.00 91.38 98 LEU A N 1
ATOM 760 C CA . LEU A 1 98 ? 11.741 1.339 -14.097 1.00 91.38 98 LEU A CA 1
ATOM 761 C C . LEU A 1 98 ? 10.969 0.654 -15.232 1.00 91.38 98 LEU A C 1
ATOM 763 O O . LEU A 1 98 ? 9.777 0.901 -15.396 1.00 91.38 98 LEU A O 1
ATOM 767 N N . ALA A 1 99 ? 11.607 -0.247 -15.986 1.00 90.88 99 ALA A N 1
ATOM 768 C CA . ALA A 1 99 ? 10.928 -1.055 -17.000 1.00 90.88 99 ALA A CA 1
ATOM 769 C C . ALA A 1 99 ? 9.849 -1.960 -16.382 1.00 90.88 99 ALA A C 1
ATOM 771 O O . ALA A 1 99 ? 8.763 -2.091 -16.947 1.00 90.88 99 ALA A O 1
ATOM 772 N N . ALA A 1 100 ? 10.119 -2.541 -15.209 1.00 90.62 100 ALA A N 1
ATOM 773 C CA . ALA A 1 100 ? 9.147 -3.333 -14.465 1.00 90.62 100 ALA A CA 1
ATOM 774 C C . ALA A 1 100 ? 7.942 -2.496 -14.019 1.00 90.62 100 ALA A C 1
ATOM 776 O O . ALA A 1 100 ? 6.803 -2.912 -14.230 1.00 90.62 100 ALA A O 1
ATOM 777 N N . MET A 1 101 ? 8.177 -1.307 -13.455 1.00 90.62 101 MET A N 1
ATOM 778 C CA . MET A 1 101 ? 7.114 -0.418 -12.974 1.00 90.62 101 MET A CA 1
ATOM 779 C C . MET A 1 101 ? 6.331 0.250 -14.109 1.00 90.62 101 MET A C 1
ATOM 781 O O . MET A 1 101 ? 5.137 0.499 -13.956 1.00 90.62 101 MET A O 1
ATOM 785 N N . ASN A 1 102 ? 6.943 0.482 -15.270 1.00 92.25 102 ASN A N 1
ATOM 786 C CA . ASN A 1 102 ? 6.249 0.996 -16.456 1.00 92.25 102 ASN A CA 1
ATOM 787 C C . ASN A 1 102 ? 5.392 -0.056 -17.175 1.00 92.25 102 ASN A C 1
ATOM 789 O O . ASN A 1 10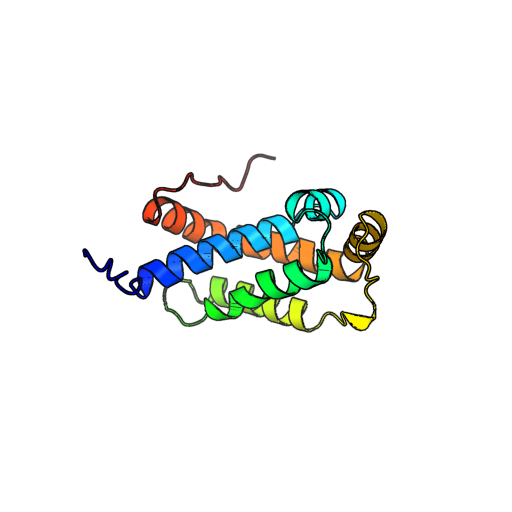2 ? 4.738 0.262 -18.168 1.00 92.25 102 ASN A O 1
ATOM 793 N N . HIS A 1 103 ? 5.374 -1.306 -16.707 1.00 91.94 103 HIS A N 1
ATOM 794 C CA . HIS A 1 103 ? 4.534 -2.325 -17.315 1.00 91.94 103 HIS A CA 1
ATOM 795 C C . HIS A 1 103 ? 3.035 -1.949 -17.194 1.00 91.94 103 HIS A C 1
ATOM 797 O O . HIS A 1 103 ? 2.578 -1.654 -16.085 1.00 91.94 103 HIS A O 1
ATOM 803 N N . PRO A 1 104 ? 2.230 -2.024 -18.277 1.00 91.31 104 PRO A N 1
ATOM 804 C CA . PRO A 1 104 ? 0.829 -1.575 -18.278 1.00 91.31 104 PRO A CA 1
ATOM 805 C C . PRO A 1 104 ? -0.066 -2.215 -17.206 1.00 91.31 104 PRO A C 1
ATOM 807 O O . PRO A 1 104 ? -1.010 -1.594 -16.729 1.00 91.31 104 PRO A O 1
ATOM 810 N N . ASN A 1 105 ? 0.252 -3.437 -16.766 1.00 90.38 105 ASN A N 1
ATOM 811 C CA . ASN A 1 105 ? -0.459 -4.107 -15.665 1.00 90.38 105 ASN A CA 1
ATOM 812 C C . ASN A 1 105 ? -0.497 -3.302 -14.356 1.00 90.38 105 ASN A C 1
ATOM 814 O O . ASN A 1 105 ? -1.355 -3.569 -13.517 1.00 90.38 105 ASN A O 1
ATOM 818 N N . TRP A 1 106 ? 0.409 -2.341 -14.162 1.00 91.69 106 TRP A N 1
ATOM 819 C CA . TRP A 1 106 ? 0.406 -1.489 -12.978 1.00 91.69 106 TRP A CA 1
ATOM 820 C C . TRP A 1 106 ? -0.626 -0.367 -13.041 1.00 91.69 106 TRP A C 1
ATOM 822 O O . TRP A 1 106 ? -1.038 0.106 -11.989 1.00 91.69 106 TRP A O 1
ATOM 832 N N . GLU A 1 107 ? -1.070 0.074 -14.220 1.00 92.38 107 GLU A N 1
ATOM 833 C CA . GLU A 1 107 ? -1.975 1.228 -14.325 1.00 92.38 107 GLU A CA 1
ATOM 834 C C . GLU A 1 107 ? -3.320 1.008 -13.612 1.00 92.38 107 GLU A C 1
ATOM 836 O O . GLU A 1 107 ? -3.694 1.861 -12.797 1.00 92.38 107 GLU A O 1
ATOM 841 N N . PRO A 1 108 ? -4.026 -0.130 -13.801 1.00 93.88 108 PRO A N 1
ATOM 842 C CA . PRO A 1 108 ? -5.262 -0.387 -13.065 1.00 93.88 108 PRO A CA 1
ATOM 843 C C . PRO A 1 108 ? -5.032 -0.471 -11.552 1.00 93.88 108 PRO A C 1
ATOM 845 O O . PRO A 1 108 ? -5.882 -0.050 -10.772 1.00 93.88 108 PRO A O 1
ATOM 848 N N . LEU A 1 109 ? -3.868 -0.973 -11.130 1.00 95.31 109 LEU A N 1
ATOM 849 C CA . LEU A 1 109 ? -3.509 -1.102 -9.718 1.00 95.31 109 LEU A CA 1
ATOM 850 C C . LEU A 1 109 ? -3.180 0.248 -9.077 1.00 95.31 109 LEU A C 1
ATOM 852 O O . LEU A 1 109 ? -3.616 0.497 -7.959 1.00 95.31 109 LEU A O 1
ATOM 856 N N . ARG A 1 110 ? -2.483 1.143 -9.791 1.00 95.12 110 ARG A N 1
ATOM 857 C CA . ARG A 1 110 ? -2.252 2.535 -9.362 1.00 95.12 110 ARG A CA 1
ATOM 858 C C . ARG A 1 110 ? -3.579 3.263 -9.172 1.00 95.12 110 ARG A C 1
ATOM 860 O O . ARG A 1 110 ? -3.758 3.971 -8.185 1.00 95.12 110 ARG A O 1
ATOM 867 N N . TYR A 1 111 ? -4.509 3.091 -10.116 1.00 95.44 111 TYR A N 1
ATOM 868 C CA . TYR A 1 111 ? -5.850 3.665 -10.014 1.00 95.44 111 TYR A CA 1
ATOM 869 C C . TYR A 1 111 ? -6.598 3.112 -8.796 1.00 95.44 111 TYR A C 1
ATOM 871 O O . TYR A 1 111 ? -7.092 3.878 -7.971 1.00 95.44 111 TYR A O 1
ATOM 879 N N . LEU A 1 112 ? -6.616 1.788 -8.638 1.00 97.06 112 LEU A N 1
ATOM 880 C CA . LEU A 1 112 ? -7.289 1.140 -7.520 1.00 97.06 112 LEU A CA 1
ATOM 881 C C . LEU A 1 112 ? -6.680 1.547 -6.170 1.00 97.06 112 LEU A C 1
ATOM 883 O O . LEU A 1 112 ? -7.422 1.844 -5.241 1.00 97.06 112 LEU A O 1
ATOM 887 N N . ALA A 1 113 ? -5.353 1.654 -6.070 1.00 97.44 113 ALA A N 1
ATOM 888 C CA . ALA A 1 113 ? -4.670 2.132 -4.869 1.00 97.44 113 ALA A CA 1
ATOM 889 C C . ALA A 1 113 ? -5.121 3.545 -4.466 1.00 97.44 113 ALA A C 1
ATOM 891 O O . ALA A 1 113 ? -5.383 3.782 -3.288 1.00 97.44 113 ALA A O 1
ATOM 892 N N . LYS A 1 114 ? -5.290 4.465 -5.430 1.00 97.50 114 LYS A N 1
ATOM 893 C CA . LYS A 1 114 ? -5.823 5.817 -5.168 1.00 97.50 114 LYS A CA 1
ATOM 894 C C . LYS A 1 114 ? -7.240 5.775 -4.597 1.00 97.50 114 LYS A C 1
ATOM 896 O O . LYS A 1 114 ? -7.530 6.499 -3.645 1.00 97.50 114 LYS A O 1
ATOM 901 N N . GLU A 1 115 ? -8.101 4.910 -5.130 1.00 97.62 115 GLU A N 1
ATOM 902 C CA . GLU A 1 115 ? -9.451 4.732 -4.585 1.00 97.62 115 GLU A CA 1
ATOM 903 C C . GLU A 1 115 ? -9.421 4.142 -3.173 1.00 97.62 115 GLU A C 1
ATOM 905 O O . GLU A 1 115 ? -10.101 4.661 -2.289 1.00 97.62 115 GLU A O 1
ATOM 910 N N . VAL A 1 116 ? -8.584 3.133 -2.910 1.00 98.00 116 VAL A N 1
ATOM 911 C CA . VAL A 1 116 ? -8.441 2.575 -1.556 1.00 98.00 116 VAL A CA 1
ATOM 912 C C . VAL A 1 116 ? -7.949 3.641 -0.571 1.00 98.00 116 VAL A C 1
ATOM 914 O O . VAL A 1 116 ? -8.532 3.778 0.502 1.00 98.00 116 VAL A O 1
ATOM 917 N N . ILE A 1 117 ? -6.951 4.456 -0.931 1.00 98.12 117 ILE A N 1
ATOM 918 C CA . ILE A 1 117 ? -6.481 5.573 -0.087 1.00 98.12 117 ILE A CA 1
ATOM 919 C C . ILE A 1 117 ? -7.636 6.521 0.253 1.00 98.12 117 ILE A C 1
ATOM 921 O O . ILE A 1 117 ? -7.825 6.868 1.420 1.00 98.12 117 ILE A O 1
ATOM 925 N N . ARG A 1 118 ? -8.446 6.906 -0.742 1.00 97.44 118 ARG A N 1
ATOM 926 C CA . ARG A 1 118 ? -9.600 7.797 -0.542 1.00 97.44 118 ARG A CA 1
ATOM 927 C C . ARG A 1 118 ? -10.613 7.210 0.442 1.00 97.44 118 ARG A C 1
ATOM 929 O O . ARG A 1 118 ? -11.135 7.933 1.287 1.00 97.44 118 ARG A O 1
ATOM 936 N N . GLN A 1 119 ? -10.870 5.909 0.353 1.00 97.75 119 GLN A N 1
ATOM 937 C CA . GLN A 1 119 ? -11.829 5.206 1.213 1.00 97.75 119 GLN A CA 1
ATOM 938 C C . GLN A 1 119 ? -11.301 4.991 2.637 1.00 97.75 119 GLN A C 1
ATOM 940 O O . GLN A 1 119 ? -12.062 4.997 3.609 1.00 97.75 119 GLN A O 1
ATOM 945 N N . LEU A 1 120 ? -9.985 4.842 2.781 1.00 97.56 120 LEU A N 1
ATOM 946 C CA . LEU A 1 120 ? -9.320 4.690 4.072 1.00 97.56 120 LEU A CA 1
ATOM 947 C C . LEU A 1 120 ? -9.015 6.023 4.762 1.00 97.56 120 LEU A C 1
ATOM 949 O O . LEU A 1 120 ? -8.711 6.010 5.953 1.00 97.56 120 LEU A O 1
ATOM 953 N N . ALA A 1 121 ? -9.141 7.162 4.072 1.00 96.50 121 ALA A N 1
ATOM 954 C CA . ALA A 1 121 ? -8.832 8.486 4.616 1.00 96.50 121 ALA A CA 1
ATOM 955 C C . ALA A 1 121 ? -9.481 8.778 5.991 1.00 96.50 121 ALA A C 1
ATOM 957 O O . ALA A 1 121 ? -8.764 9.240 6.881 1.00 96.50 121 ALA A O 1
ATOM 958 N N . PRO A 1 122 ? -10.767 8.443 6.251 1.00 95.69 122 PRO A N 1
ATOM 959 C CA . PRO A 1 122 ? -11.358 8.648 7.575 1.00 95.69 122 PRO A CA 1
ATOM 960 C C . PRO A 1 122 ? -10.636 7.873 8.685 1.00 95.69 122 PRO A C 1
ATOM 962 O O . PRO A 1 122 ? -10.401 8.406 9.770 1.00 95.69 122 PRO A O 1
ATOM 965 N N . PHE A 1 123 ? -10.247 6.622 8.415 1.00 96.50 123 PHE A N 1
ATOM 966 C CA . PHE A 1 123 ? -9.513 5.814 9.385 1.00 96.50 123 PHE A CA 1
ATOM 967 C C . PHE A 1 123 ? -8.040 6.233 9.476 1.00 96.50 123 PHE A C 1
ATOM 969 O O . PHE A 1 123 ? -7.458 6.191 10.556 1.00 96.50 123 PHE A O 1
ATOM 976 N N . ALA A 1 124 ? -7.441 6.722 8.387 1.00 96.50 124 ALA A N 1
ATOM 977 C CA . ALA A 1 124 ? -6.082 7.256 8.394 1.00 96.50 124 ALA A CA 1
ATOM 978 C C . ALA A 1 124 ? -5.923 8.424 9.382 1.00 96.50 124 ALA A C 1
ATOM 980 O O . ALA A 1 124 ? -4.925 8.481 10.100 1.00 96.50 124 ALA A O 1
ATOM 981 N N . SER A 1 125 ? -6.927 9.300 9.504 1.00 95.19 125 SER A N 1
ATOM 982 C CA . SER A 1 125 ? -6.927 10.364 10.519 1.00 95.19 125 SER A CA 1
ATOM 983 C C . SER A 1 125 ? -6.969 9.816 11.952 1.00 95.19 125 SER A C 1
ATOM 985 O O . SER A 1 125 ? -6.263 10.320 12.828 1.00 95.19 125 SER A O 1
ATOM 987 N N . ILE A 1 126 ? -7.762 8.765 12.201 1.00 95.62 126 ILE A N 1
ATOM 988 C CA . ILE A 1 126 ? -7.823 8.081 13.507 1.00 95.62 126 ILE A CA 1
ATOM 989 C C . ILE A 1 126 ? -6.471 7.435 13.818 1.00 95.62 126 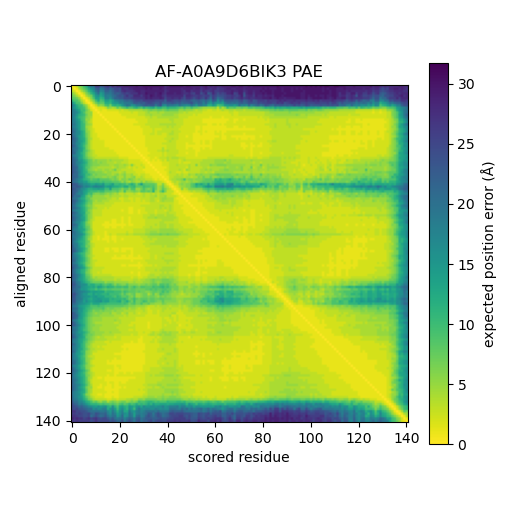ILE A C 1
ATOM 991 O O . ILE A 1 126 ? -5.924 7.622 14.905 1.00 95.62 126 ILE A O 1
ATOM 995 N N . ASN A 1 127 ? -5.908 6.724 12.844 1.00 96.75 127 ASN A N 1
ATOM 996 C CA . ASN A 1 127 ? -4.623 6.055 12.952 1.00 96.75 127 ASN A CA 1
ATOM 997 C C . ASN A 1 127 ? -3.477 7.030 13.252 1.00 96.75 127 ASN A C 1
ATOM 999 O O . ASN A 1 127 ? -2.694 6.779 14.165 1.00 96.75 127 ASN A O 1
ATOM 1003 N N . ALA A 1 128 ? -3.414 8.161 12.543 1.00 94.62 128 ALA A N 1
ATOM 1004 C CA . ALA A 1 128 ? -2.403 9.189 12.770 1.00 94.62 128 ALA A CA 1
ATOM 1005 C C . ALA A 1 128 ? -2.489 9.761 14.193 1.00 94.62 128 ALA A C 1
ATOM 1007 O O . ALA A 1 128 ? -1.472 9.867 14.878 1.00 94.62 128 ALA A O 1
ATOM 1008 N N . LYS A 1 129 ? -3.708 10.046 14.673 1.00 95.69 129 LYS A N 1
ATOM 1009 C CA . LYS A 1 129 ? -3.936 10.503 16.050 1.00 95.69 129 LYS A CA 1
ATOM 1010 C C . LYS A 1 129 ? -3.506 9.456 17.079 1.00 95.69 129 LYS A C 1
ATOM 1012 O O . LYS A 1 129 ? -2.878 9.827 18.066 1.00 95.69 129 LYS A O 1
ATOM 1017 N N . TYR A 1 130 ? -3.830 8.183 16.850 1.00 95.19 130 TYR A N 1
ATOM 1018 C CA . TYR A 1 130 ? -3.443 7.081 17.734 1.00 95.19 130 TYR A CA 1
ATOM 1019 C C . TYR A 1 130 ? -1.918 6.966 17.854 1.00 95.19 130 TYR A C 1
ATOM 1021 O O . TYR A 1 130 ? -1.382 6.904 18.955 1.00 95.19 130 TYR A O 1
ATOM 1029 N N . LEU A 1 131 ? -1.210 7.013 16.722 1.00 94.00 131 LEU A N 1
ATOM 1030 C CA . LEU A 1 131 ? 0.248 6.868 16.671 1.00 94.00 131 LEU A CA 1
ATOM 1031 C C . LEU A 1 131 ? 1.018 8.153 17.027 1.00 94.00 131 LEU A C 1
ATOM 1033 O O . LEU A 1 131 ? 2.247 8.140 17.040 1.00 94.00 131 LEU A O 1
ATOM 1037 N N . GLY A 1 132 ? 0.332 9.280 17.252 1.00 91.56 132 GLY A N 1
ATOM 1038 C CA . GLY A 1 132 ? 0.981 10.591 17.381 1.00 91.56 132 GLY A CA 1
ATOM 1039 C C . GLY A 1 132 ? 1.751 11.014 16.121 1.00 91.56 132 GLY A C 1
ATOM 1040 O O . GLY A 1 132 ? 2.679 11.819 16.199 1.00 91.56 132 GLY A O 1
ATOM 1041 N N . ALA A 1 133 ? 1.393 10.455 14.963 1.00 81.94 133 ALA A N 1
ATOM 1042 C CA . ALA A 1 133 ? 2.002 10.750 13.675 1.00 81.94 133 ALA A CA 1
ATOM 1043 C C . ALA A 1 133 ? 1.313 11.961 13.016 1.00 81.94 133 ALA A C 1
ATOM 1045 O O . ALA A 1 133 ? 0.135 12.219 13.277 1.00 81.94 133 ALA A O 1
ATOM 1046 N N . PRO A 1 134 ? 2.000 12.707 12.132 1.00 72.81 134 PRO A N 1
ATOM 1047 C CA . PRO A 1 134 ? 1.344 13.751 11.355 1.00 72.81 134 PRO A CA 1
ATOM 1048 C C . PRO A 1 134 ? 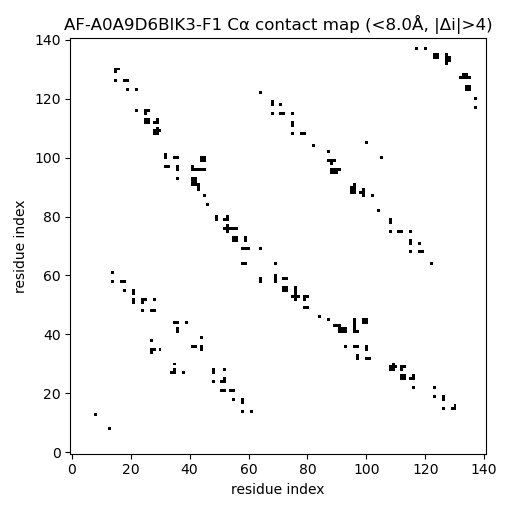0.211 13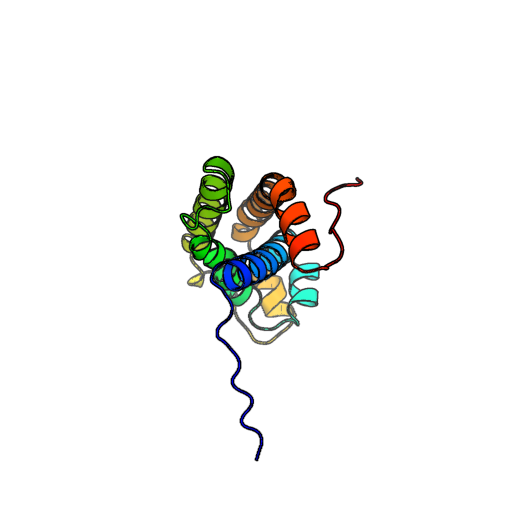.154 10.506 1.00 72.81 134 PRO A C 1
ATOM 1050 O O . PRO A 1 134 ? 0.411 12.147 9.818 1.00 72.81 134 PRO A O 1
ATOM 1053 N N . SER A 1 135 ? -0.965 13.792 10.545 1.00 60.16 135 SER A N 1
ATOM 1054 C CA . SER A 1 135 ? -2.037 13.551 9.572 1.00 60.16 135 SER A CA 1
ATOM 1055 C C . SER A 1 135 ? -1.467 13.792 8.180 1.00 60.16 135 SER A C 1
ATOM 1057 O O . SER A 1 135 ? -0.955 14.877 7.903 1.00 60.16 135 SER A O 1
ATOM 1059 N N . LYS A 1 136 ? -1.514 12.782 7.309 1.00 58.72 136 LYS A N 1
ATOM 1060 C CA . LYS A 1 136 ? -1.294 13.002 5.882 1.00 58.72 136 LYS A CA 1
ATOM 1061 C C . LYS A 1 136 ? -2.629 13.465 5.316 1.00 58.72 136 LYS A C 1
ATOM 1063 O O . LYS A 1 136 ? -3.502 12.643 5.055 1.00 58.72 136 LYS A O 1
ATOM 1068 N N . ASP A 1 137 ? -2.808 14.778 5.220 1.00 47.84 137 ASP A N 1
ATOM 1069 C CA . ASP A 1 137 ? -4.008 15.364 4.631 1.00 47.84 137 ASP A CA 1
ATOM 1070 C C . ASP A 1 137 ? -4.139 14.880 3.182 1.00 47.84 137 ASP A C 1
ATOM 1072 O O . ASP A 1 137 ? -3.352 15.237 2.304 1.00 47.84 137 ASP A O 1
ATOM 1076 N N . VAL A 1 138 ? -5.129 14.023 2.933 1.00 43.75 138 VAL A N 1
ATOM 1077 C CA . VAL A 1 138 ? -5.490 13.594 1.583 1.00 43.75 138 VAL A CA 1
ATOM 1078 C C . VAL A 1 138 ? -6.322 14.712 0.966 1.00 43.75 138 VAL A C 1
ATOM 1080 O O . VAL A 1 138 ? -7.547 14.722 1.066 1.00 43.75 1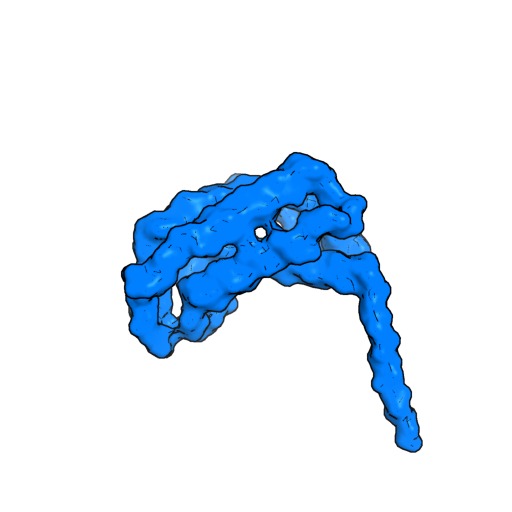38 VAL A O 1
ATOM 1083 N N . GLY A 1 139 ? -5.640 15.669 0.341 1.00 36.88 139 GLY A N 1
ATOM 1084 C CA . GLY A 1 139 ? -6.256 16.593 -0.603 1.00 36.88 139 GLY A CA 1
ATOM 1085 C C . GLY A 1 139 ? -5.864 18.050 -0.417 1.00 36.88 139 GLY A C 1
ATOM 1086 O O . GLY A 1 139 ? -6.459 18.760 0.384 1.00 36.88 139 GLY A O 1
ATOM 1087 N N . GLN A 1 140 ? -4.988 18.525 -1.296 1.00 25.53 140 GLN A N 1
ATOM 1088 C CA . GLN A 1 140 ? -5.299 19.698 -2.108 1.00 25.53 140 GLN A CA 1
ATOM 1089 C C . GLN A 1 140 ? -4.787 19.449 -3.541 1.00 25.53 140 GLN A C 1
ATOM 1091 O O . GLN A 1 140 ? -3.827 18.694 -3.695 1.00 25.53 140 GLN A O 1
ATOM 1096 N N . PRO A 1 141 ? -5.509 19.962 -4.555 1.00 38.59 141 PRO A N 1
ATOM 1097 C CA . PRO A 1 141 ? -5.355 19.602 -5.968 1.00 38.59 141 PRO A CA 1
ATOM 1098 C C . PRO A 1 141 ? -3.989 19.942 -6.565 1.00 38.59 141 PRO A C 1
ATOM 1100 O O . PRO A 1 141 ? -3.351 20.904 -6.082 1.00 38.59 141 PRO A O 1
#

Secondary structure (DSSP, 8-state):
------PPPPHHHHHHHHHHHHHHHHHHHHS-HHHHHHHTTTSSHHHHHHHHHHGGGGGTTSSSS-HHHHHHHHHHHHHHHTS-GGGS---SSHHHHHHHHTSTTHHHHHHHHHHHHHHHHHHHHHHHHHHTPPP------

Foldseek 3Di:
DDDPPPDPQDPVRVLLVLVVQLLVLLVLLLDALLSQCVVVVNAPSLPVSLVSNLSLLVNAPSPLDDPVLNVLSNVLNVLSVPDPLVVAQDDSDNVSSSSRRPPPSSPVSSVSSLVSSVRCLVVLVVSCVVVVHDRPPPDDD